Protein AF-A0A8T4FN86-F1 (afdb_monomer_lite)

Secondary structure (DSSP, 8-state):
------HHHHHHHTT--HHHHHHHHT--HHHHHHHHTT-------

Structure (mmCIF, N/CA/C/O backbone):
data_AF-A0A8T4FN86-F1
#
_entry.id   AF-A0A8T4FN86-F1
#
loop_
_atom_site.group_PDB
_atom_site.id
_atom_site.type_symbol
_atom_site.label_atom_id
_atom_site.label_alt_id
_atom_site.label_comp_id
_atom_site.label_asym_id
_atom_site.label_entity_id
_atom_site.label_seq_id
_atom_site.pdbx_PDB_ins_code
_atom_site.Cartn_x
_atom_site.Cartn_y
_atom_site.Cartn_z
_atom_site.occupancy
_atom_site.B_iso_or_equiv
_atom_site.auth_seq_id
_atom_site.auth_comp_id
_atom_site.auth_asym_id
_atom_site.auth_atom_id
_atom_site.pdbx_PDB_model_num
ATOM 1 N N . MET A 1 1 ? 0.255 -11.665 -18.740 1.00 73.69 1 MET A N 1
ATOM 2 C CA . MET A 1 1 ? -0.691 -10.640 -18.237 1.00 73.69 1 MET A CA 1
ATOM 3 C C . MET A 1 1 ? 0.030 -9.762 -17.224 1.00 73.69 1 MET A C 1
ATOM 5 O O . MET A 1 1 ? 0.614 -10.330 -16.309 1.00 73.69 1 MET A O 1
ATOM 9 N N . PRO A 1 2 ? 0.042 -8.428 -17.368 1.00 80.69 2 PRO A N 1
AT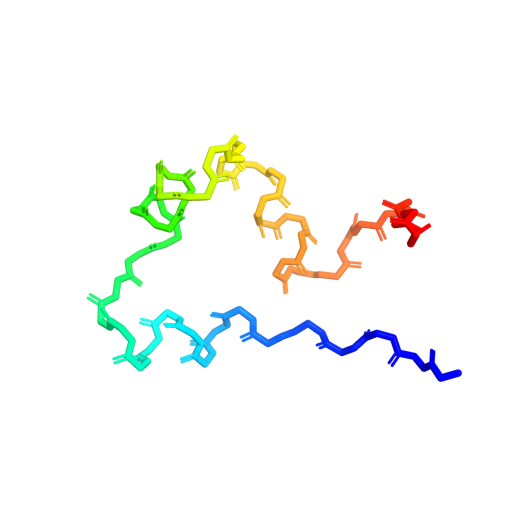OM 10 C CA . PRO A 1 2 ? 0.602 -7.542 -16.349 1.00 80.69 2 PRO A CA 1
ATOM 11 C C . PRO A 1 2 ? -0.325 -7.463 -15.125 1.00 80.69 2 PRO A C 1
ATOM 13 O O . PRO A 1 2 ? -1.544 -7.377 -15.271 1.00 80.69 2 PRO A O 1
ATOM 16 N N . ILE A 1 3 ? 0.243 -7.480 -13.917 1.00 80.94 3 ILE A N 1
ATOM 17 C CA . ILE A 1 3 ? -0.496 -7.180 -12.682 1.00 80.94 3 ILE A CA 1
ATOM 18 C C . ILE A 1 3 ? -0.723 -5.664 -12.636 1.00 80.94 3 ILE A C 1
ATOM 20 O O . ILE A 1 3 ? 0.237 -4.897 -12.623 1.00 80.94 3 ILE A O 1
ATOM 24 N N . VAL A 1 4 ? -1.985 -5.226 -12.606 1.00 83.38 4 VAL A N 1
ATOM 25 C CA . VAL A 1 4 ? -2.353 -3.805 -12.492 1.00 83.38 4 VAL A CA 1
ATOM 26 C C . VAL A 1 4 ? -2.755 -3.506 -11.052 1.00 83.38 4 VAL A C 1
ATOM 28 O O . VAL A 1 4 ? -3.775 -3.991 -10.567 1.00 83.38 4 VAL A O 1
ATOM 31 N N . ILE A 1 5 ? -1.962 -2.688 -10.366 1.00 86.44 5 ILE A N 1
ATOM 32 C CA . ILE A 1 5 ? -2.186 -2.332 -8.962 1.00 86.44 5 ILE A CA 1
ATOM 33 C C . ILE A 1 5 ? -3.009 -1.037 -8.902 1.00 86.44 5 ILE A C 1
ATOM 35 O O . ILE A 1 5 ? -2.535 0.014 -9.322 1.00 86.44 5 ILE A O 1
ATOM 39 N N . ARG A 1 6 ? -4.237 -1.089 -8.363 1.00 90.69 6 ARG A N 1
ATOM 40 C CA . ARG A 1 6 ? -5.111 0.091 -8.173 1.00 90.69 6 ARG A CA 1
ATOM 41 C C . ARG A 1 6 ? -5.428 0.348 -6.700 1.00 90.69 6 ARG A C 1
ATOM 43 O O . ARG A 1 6 ? -6.581 0.273 -6.279 1.00 90.69 6 ARG A O 1
ATOM 50 N N . LEU A 1 7 ? -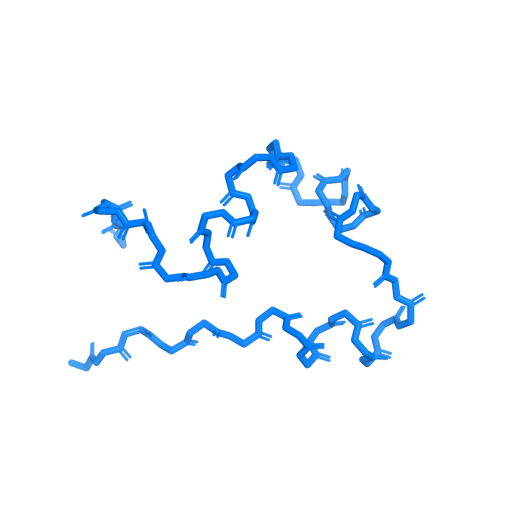4.402 0.654 -5.907 1.00 90.69 7 LEU A N 1
ATOM 51 C CA . LEU A 1 7 ? -4.588 0.957 -4.482 1.00 90.69 7 LEU A CA 1
ATOM 52 C C . LEU A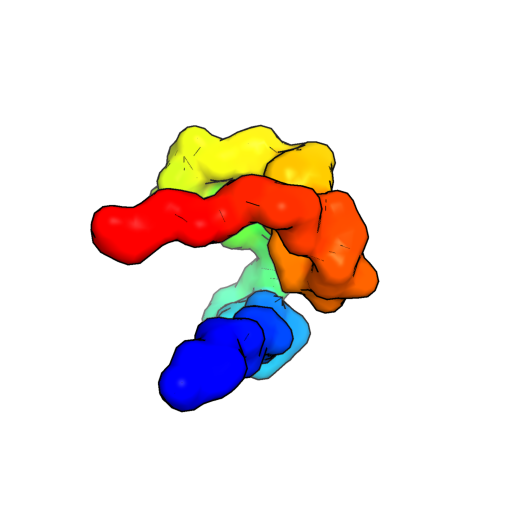 1 7 ? -5.424 2.225 -4.246 1.00 90.69 7 LEU A C 1
ATOM 54 O O . LEU A 1 7 ? -6.210 2.252 -3.305 1.00 90.69 7 LEU A O 1
ATOM 58 N N . ASP A 1 8 ? -5.305 3.239 -5.108 1.00 91.31 8 ASP A N 1
ATOM 59 C CA . ASP A 1 8 ? -6.070 4.488 -4.979 1.00 91.31 8 ASP A CA 1
ATOM 60 C C . ASP A 1 8 ? -7.584 4.259 -5.030 1.00 91.31 8 ASP A C 1
ATOM 62 O O . ASP A 1 8 ? -8.316 4.790 -4.199 1.00 91.31 8 ASP A O 1
ATOM 66 N N . HIS A 1 9 ? -8.055 3.404 -5.943 1.00 94.12 9 HIS A N 1
ATOM 67 C CA . HIS A 1 9 ? -9.474 3.052 -6.022 1.00 94.12 9 HIS A CA 1
ATOM 68 C C . HIS A 1 9 ? -9.962 2.351 -4.756 1.00 94.12 9 HIS A C 1
ATOM 70 O O . HIS A 1 9 ? -11.034 2.675 -4.260 1.00 94.12 9 HIS A O 1
ATOM 76 N N . VAL A 1 10 ? -9.171 1.423 -4.210 1.00 92.12 10 VAL A N 1
ATOM 77 C CA . VAL A 1 10 ? -9.524 0.713 -2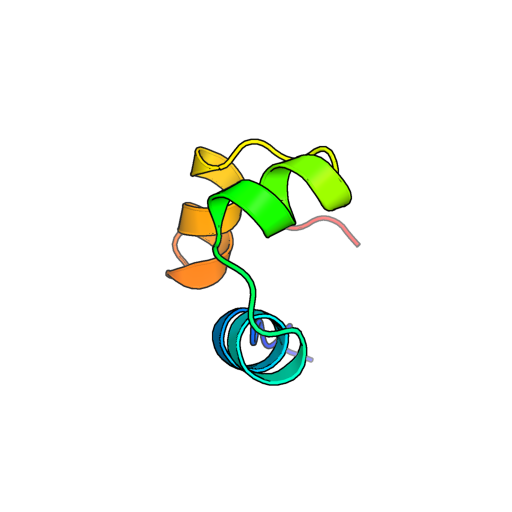.971 1.00 92.12 10 VAL A CA 1
ATOM 78 C C . VAL A 1 10 ? -9.596 1.679 -1.789 1.00 92.12 10 VAL A C 1
ATOM 80 O O . VAL A 1 10 ? -10.502 1.578 -0.964 1.00 92.12 10 VAL A O 1
ATOM 83 N N . MET A 1 11 ? -8.659 2.624 -1.705 1.00 94.00 11 MET A N 1
ATOM 84 C CA . MET A 1 11 ? -8.646 3.640 -0.653 1.00 94.00 11 MET A CA 1
ATOM 85 C C . MET A 1 11 ? -9.849 4.585 -0.749 1.00 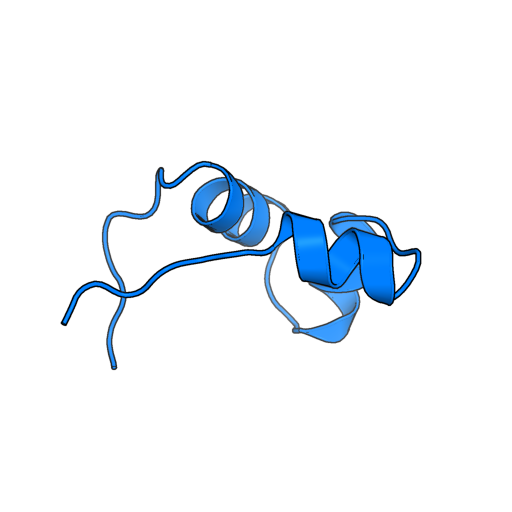94.00 11 MET A C 1
ATOM 87 O O . MET A 1 11 ? -10.467 4.878 0.274 1.00 94.00 11 MET A O 1
ATOM 91 N N . LEU A 1 12 ? -10.203 5.024 -1.963 1.00 95.38 12 LEU A N 1
ATOM 92 C CA . LEU A 1 12 ? -11.359 5.889 -2.211 1.00 95.38 12 LEU A CA 1
ATOM 93 C C . LEU A 1 12 ? -12.682 5.182 -1.908 1.00 95.38 12 LEU A C 1
ATOM 95 O O . LEU A 1 12 ? -13.495 5.711 -1.153 1.00 95.38 12 LEU A O 1
ATOM 99 N N . ASP A 1 13 ? -12.871 3.977 -2.447 1.00 96.50 13 ASP A N 1
ATOM 100 C CA . ASP A 1 13 ? -14.080 3.167 -2.258 1.00 96.50 13 ASP A CA 1
ATOM 101 C C . ASP A 1 13 ? -14.344 2.899 -0.773 1.00 96.50 13 ASP A C 1
ATOM 103 O O . ASP A 1 13 ? -15.446 3.088 -0.261 1.00 96.50 13 ASP A O 1
ATOM 107 N N . LYS A 1 14 ? -13.287 2.546 -0.036 1.00 94.69 14 LYS A N 1
ATOM 108 C CA . LYS A 1 14 ? -13.395 2.212 1.384 1.00 94.69 14 LYS A CA 1
ATOM 109 C C . LYS A 1 14 ? -13.198 3.404 2.322 1.00 94.69 14 LYS A C 1
ATOM 111 O O . LYS A 1 14 ? -13.140 3.187 3.532 1.00 94.69 14 LYS A O 1
ATOM 116 N N . LYS A 1 15 ? -13.080 4.625 1.781 1.00 96.12 15 LYS A N 1
ATOM 117 C CA . LYS A 1 15 ? -12.853 5.883 2.518 1.00 96.12 15 LYS A CA 1
ATOM 118 C C . LYS A 1 15 ? -11.774 5.749 3.601 1.00 96.12 15 LYS A C 1
ATOM 120 O O . LYS A 1 15 ? -11.998 6.112 4.752 1.00 96.12 15 LYS A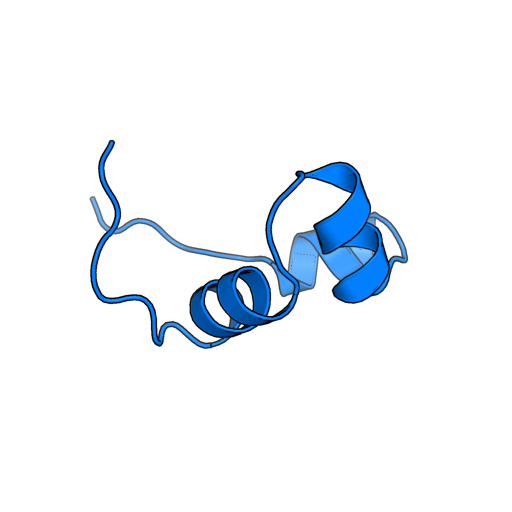 O 1
ATOM 125 N N . MET A 1 16 ? -10.619 5.189 3.239 1.00 95.69 16 MET A N 1
ATOM 126 C CA . MET A 1 16 ? -9.527 4.915 4.177 1.00 95.69 16 MET A CA 1
ATOM 127 C C . MET A 1 16 ? -8.177 5.416 3.676 1.00 95.69 16 MET A C 1
ATOM 129 O O . MET A 1 16 ? -7.904 5.493 2.479 1.00 95.69 16 MET A O 1
ATOM 133 N N . THR A 1 17 ? -7.300 5.701 4.626 1.00 95.50 17 THR A N 1
ATOM 134 C CA . THR A 1 17 ? -5.908 6.075 4.398 1.00 95.50 17 THR A CA 1
ATOM 135 C C . THR A 1 17 ? -5.030 4.855 4.107 1.00 95.50 17 THR A C 1
ATOM 137 O O . THR A 1 17 ? -5.367 3.710 4.420 1.00 95.50 17 THR A O 1
ATOM 140 N N . LEU A 1 18 ? -3.839 5.103 3.552 1.00 93.38 18 LEU A N 1
ATOM 141 C CA . LEU A 1 18 ? -2.841 4.058 3.301 1.00 93.38 18 LEU A CA 1
ATOM 142 C C . LEU A 1 18 ? -2.392 3.375 4.605 1.00 93.38 18 LEU A C 1
ATOM 144 O O . LEU A 1 18 ? -2.148 2.172 4.621 1.00 93.38 18 LEU A O 1
ATOM 148 N N . VAL A 1 19 ? -2.339 4.135 5.704 1.00 95.00 19 VAL A N 1
ATOM 149 C CA . VAL A 1 19 ? -1.957 3.654 7.040 1.00 95.00 19 VAL A CA 1
ATOM 150 C C . VAL A 1 19 ? -3.027 2.733 7.630 1.00 95.00 19 VAL A C 1
ATOM 152 O O . VAL A 1 19 ? -2.716 1.726 8.261 1.00 95.00 19 VAL A O 1
ATOM 155 N N . GLU A 1 20 ? -4.305 3.046 7.434 1.00 95.50 20 GLU A N 1
ATOM 156 C CA . GLU A 1 20 ? -5.393 2.161 7.865 1.00 95.50 20 GLU A CA 1
ATOM 157 C C . GLU A 1 20 ? -5.427 0.885 7.035 1.00 95.50 20 GLU A C 1
ATOM 159 O O . GLU A 1 20 ? -5.564 -0.208 7.587 1.00 95.50 20 GLU A O 1
ATOM 164 N N . LEU A 1 21 ? -5.235 1.013 5.719 1.00 94.06 21 LEU A N 1
ATOM 165 C CA . LEU A 1 21 ? -5.109 -0.137 4.840 1.00 94.06 21 LEU A CA 1
ATOM 166 C C . LEU A 1 21 ? -3.943 -1.023 5.293 1.00 94.06 21 LEU A C 1
ATOM 168 O O . LEU A 1 21 ? -4.136 -2.221 5.456 1.00 94.06 21 LEU A O 1
ATOM 172 N N . SER A 1 22 ? -2.778 -0.445 5.605 1.00 94.81 22 SER A N 1
ATOM 173 C CA . SER A 1 22 ? -1.598 -1.188 6.066 1.00 94.81 22 SER A CA 1
ATOM 174 C C . SER A 1 22 ? -1.869 -2.035 7.302 1.00 94.81 22 SER A C 1
ATOM 176 O O . SER A 1 22 ? -1.488 -3.203 7.350 1.00 94.81 22 SER A O 1
ATOM 178 N N . LYS A 1 23 ? -2.605 -1.479 8.268 1.00 95.69 23 LYS A N 1
ATOM 179 C CA . LYS A 1 23 ? -3.040 -2.207 9.465 1.00 95.69 23 LYS A CA 1
ATOM 180 C C . LYS A 1 23 ? -4.004 -3.348 9.129 1.00 95.69 23 LYS A C 1
ATOM 182 O O . LYS A 1 23 ? -3.887 -4.415 9.717 1.00 95.69 23 LYS A O 1
ATOM 187 N N . LYS A 1 24 ? -4.925 -3.149 8.177 1.00 94.25 24 LYS A N 1
ATOM 188 C CA . LYS A 1 24 ? -5.906 -4.173 7.774 1.00 94.25 24 LYS A CA 1
ATOM 189 C C . LYS A 1 24 ? -5.294 -5.350 7.012 1.00 94.25 24 LYS A C 1
ATOM 191 O O . LYS A 1 24 ? -5.723 -6.474 7.233 1.00 94.25 24 LYS A O 1
ATOM 196 N N . VAL A 1 25 ? -4.328 -5.110 6.121 1.00 91.69 25 VAL A N 1
ATOM 197 C CA . VAL A 1 25 ? -3.681 -6.181 5.326 1.00 91.69 25 VAL A CA 1
ATOM 198 C C . VAL A 1 25 ? -2.449 -6.791 5.999 1.00 91.69 25 VAL A C 1
ATOM 200 O O . VAL A 1 25 ? -1.887 -7.744 5.471 1.00 91.69 25 VAL A O 1
ATOM 203 N N . GLY A 1 26 ? -2.004 -6.255 7.140 1.00 93.44 26 GLY A N 1
ATOM 204 C CA . GLY A 1 26 ? -0.820 -6.761 7.845 1.00 93.44 26 GLY A CA 1
ATOM 205 C C . GLY A 1 26 ? 0.500 -6.500 7.109 1.00 93.44 26 GLY A C 1
ATOM 206 O O . GLY A 1 26 ? 1.488 -7.189 7.342 1.00 93.44 26 GLY A O 1
ATOM 207 N N . ILE A 1 27 ? 0.531 -5.508 6.215 1.00 92.44 27 ILE A N 1
ATOM 208 C CA . ILE A 1 27 ? 1.727 -5.106 5.463 1.00 92.44 27 ILE A CA 1
ATOM 209 C C . ILE A 1 27 ? 2.201 -3.755 5.992 1.00 92.44 27 ILE A C 1
ATOM 211 O O . ILE A 1 27 ? 1.401 -2.901 6.366 1.00 92.44 27 ILE A O 1
ATOM 215 N N . THR A 1 28 ? 3.512 -3.522 6.003 1.00 95.12 28 THR A N 1
ATOM 216 C CA . THR A 1 28 ? 4.054 -2.220 6.404 1.00 95.12 28 THR A CA 1
ATOM 217 C C . THR A 1 28 ? 3.573 -1.104 5.469 1.00 95.12 28 THR A C 1
ATOM 219 O O . THR A 1 28 ? 3.469 -1.279 4.251 1.00 95.12 28 THR A O 1
ATOM 222 N N . ASN A 1 29 ? 3.339 0.089 6.023 1.00 94.19 29 ASN A N 1
ATOM 223 C CA . ASN A 1 29 ? 2.962 1.271 5.238 1.00 94.19 29 ASN A CA 1
ATOM 224 C C . ASN A 1 29 ? 3.988 1.577 4.122 1.00 94.19 29 ASN A C 1
ATOM 226 O O . ASN A 1 29 ? 3.627 1.984 3.020 1.00 94.19 29 ASN A O 1
ATOM 230 N N . VAL A 1 30 ? 5.273 1.302 4.379 1.00 93.50 30 VAL A N 1
ATOM 231 C CA . VAL A 1 30 ? 6.364 1.449 3.401 1.00 93.50 30 VAL A CA 1
ATOM 232 C C . VAL A 1 30 ? 6.176 0.522 2.198 1.00 93.50 30 VAL A C 1
ATOM 234 O O . VAL A 1 30 ? 6.301 0.967 1.058 1.00 93.50 30 VAL A O 1
ATOM 237 N N . ASN A 1 31 ? 5.850 -0.754 2.421 1.00 92.44 31 ASN A N 1
ATOM 238 C CA . ASN A 1 31 ? 5.663 -1.711 1.331 1.00 92.44 31 ASN A CA 1
ATOM 239 C C . ASN A 1 31 ? 4.407 -1.396 0.508 1.00 92.44 31 ASN A C 1
ATOM 241 O O . ASN A 1 31 ? 4.463 -1.440 -0.720 1.00 92.44 31 ASN A O 1
ATOM 245 N N . LEU A 1 32 ? 3.308 -0.983 1.149 1.00 92.88 32 LEU A N 1
ATOM 246 C CA . LEU A 1 32 ? 2.117 -0.519 0.428 1.00 92.88 32 LEU A CA 1
ATOM 247 C C . LEU A 1 32 ? 2.378 0.751 -0.387 1.00 92.88 32 LEU A C 1
ATOM 249 O O . LEU A 1 32 ? 1.877 0.867 -1.500 1.00 92.88 32 LEU A O 1
ATOM 253 N N . SER A 1 33 ? 3.209 1.669 0.110 1.00 93.19 33 SER A N 1
ATOM 254 C CA . SER A 1 33 ? 3.633 2.848 -0.655 1.00 93.19 33 SER A CA 1
ATOM 255 C C . SER A 1 33 ? 4.439 2.467 -1.904 1.00 93.19 33 SER A C 1
ATOM 257 O O . SER A 1 33 ? 4.188 2.987 -2.995 1.00 93.19 33 SER A O 1
ATOM 259 N N . LYS A 1 34 ? 5.360 1.497 -1.795 1.00 92.94 34 LYS A N 1
ATOM 260 C CA . LYS A 1 34 ? 6.102 0.970 -2.956 1.00 92.94 34 LYS A CA 1
ATOM 261 C C . LYS A 1 34 ? 5.175 0.303 -3.977 1.00 92.94 34 LYS A C 1
ATOM 263 O O . LYS A 1 34 ? 5.355 0.519 -5.170 1.00 92.94 34 LYS A O 1
ATOM 268 N N . LEU A 1 35 ? 4.167 -0.446 -3.520 1.00 91.38 35 LEU A N 1
ATOM 269 C CA . LEU A 1 35 ? 3.145 -1.041 -4.390 1.00 91.38 35 LEU A CA 1
ATOM 270 C C . LEU A 1 35 ? 2.305 0.033 -5.093 1.00 91.38 35 LEU A C 1
ATOM 272 O O . LEU A 1 35 ? 2.117 -0.033 -6.303 1.00 91.38 35 LEU A O 1
ATOM 276 N N . LYS A 1 36 ? 1.855 1.051 -4.351 1.00 90.00 36 LYS A N 1
ATOM 277 C CA . LYS A 1 36 ? 1.079 2.181 -4.879 1.00 90.00 36 LYS A CA 1
ATOM 278 C C . LYS A 1 36 ? 1.841 2.960 -5.956 1.00 90.00 36 LYS A C 1
ATOM 280 O O . LYS A 1 36 ? 1.267 3.362 -6.957 1.00 90.00 36 LYS A O 1
ATOM 285 N N . THR A 1 37 ? 3.135 3.181 -5.739 1.00 91.38 37 THR A N 1
ATOM 286 C CA . THR A 1 37 ? 3.995 3.971 -6.636 1.00 91.38 37 THR A CA 1
ATOM 287 C C . THR A 1 37 ? 4.636 3.150 -7.755 1.00 91.38 37 THR A C 1
ATOM 289 O O . THR A 1 37 ? 5.410 3.699 -8.533 1.00 91.38 37 THR A O 1
ATOM 292 N N . GLY A 1 38 ? 4.362 1.843 -7.832 1.00 88.44 38 GLY A N 1
ATOM 293 C CA . GLY A 1 38 ? 4.962 0.951 -8.828 1.00 88.44 38 GLY A CA 1
ATOM 294 C C . GLY A 1 38 ? 6.461 0.691 -8.631 1.00 88.44 38 GLY A C 1
ATOM 295 O O . GLY A 1 38 ? 7.098 0.104 -9.495 1.00 88.44 38 GLY A O 1
ATOM 296 N N . LYS A 1 39 ? 7.042 1.088 -7.492 1.00 89.31 39 LYS A N 1
ATOM 297 C CA . LYS A 1 39 ? 8.469 0.905 -7.160 1.00 89.31 39 LYS A CA 1
ATOM 298 C C . LYS A 1 39 ? 8.778 -0.474 -6.560 1.00 89.31 39 LYS A C 1
ATOM 300 O O . LYS A 1 39 ? 9.797 -0.647 -5.891 1.00 89.31 39 LYS A O 1
ATOM 305 N N . VAL A 1 40 ? 7.877 -1.441 -6.722 1.00 87.88 40 VAL A N 1
ATOM 306 C CA . VAL A 1 40 ? 8.073 -2.822 -6.273 1.00 87.88 40 VAL A CA 1
ATOM 307 C C . VAL A 1 40 ? 8.786 -3.609 -7.367 1.00 87.88 40 VAL A C 1
ATOM 309 O O . VAL A 1 40 ? 8.349 -3.635 -8.511 1.00 87.88 40 VAL A O 1
ATOM 312 N N . SER A 1 41 ? 9.884 -4.257 -6.994 1.00 80.75 41 SER A N 1
ATOM 313 C CA . SER A 1 41 ? 10.745 -5.010 -7.912 1.00 80.75 41 SER A CA 1
ATOM 314 C C . SER A 1 41 ? 10.444 -6.509 -7.936 1.00 80.75 41 SER A C 1
ATOM 316 O O . SER A 1 41 ? 10.750 -7.172 -8.920 1.00 80.75 41 SER A O 1
ATOM 318 N N . ALA A 1 42 ? 9.850 -7.053 -6.871 1.00 79.62 42 ALA A N 1
ATOM 319 C CA . ALA A 1 42 ? 9.566 -8.478 -6.747 1.00 79.62 42 ALA A CA 1
ATOM 320 C C . ALA A 1 42 ? 8.116 -8.701 -6.302 1.00 79.62 42 ALA A C 1
ATOM 322 O O . ALA A 1 42 ? 7.720 -8.284 -5.214 1.00 79.62 42 ALA A O 1
ATOM 323 N N . ILE A 1 43 ? 7.339 -9.376 -7.150 1.00 80.44 43 ILE A N 1
ATOM 324 C CA . ILE A 1 43 ? 6.018 -9.923 -6.831 1.00 80.44 43 ILE A CA 1
ATOM 325 C C . ILE A 1 43 ? 6.079 -11.408 -7.179 1.00 80.44 43 ILE A C 1
ATOM 327 O O . ILE A 1 43 ? 6.395 -11.756 -8.315 1.00 80.44 43 ILE A O 1
ATOM 331 N N . ARG A 1 44 ? 5.808 -12.274 -6.201 1.00 76.06 44 ARG A N 1
ATOM 332 C CA . ARG A 1 44 ? 5.697 -13.722 -6.403 1.00 76.06 44 ARG A CA 1
ATOM 333 C C . ARG A 1 44 ? 4.214 -14.091 -6.363 1.00 76.06 44 ARG A C 1
ATOM 335 O O . ARG A 1 44 ? 3.534 -13.676 -5.426 1.00 76.06 44 ARG A O 1
ATOM 342 N N . LEU A 1 45 ? 3.739 -14.785 -7.397 1.00 64.38 45 LEU A N 1
ATOM 343 C CA . LEU A 1 45 ? 2.384 -15.339 -7.490 1.00 64.38 45 LEU A CA 1
ATOM 344 C C . LEU A 1 45 ? 2.346 -16.758 -6.921 1.00 64.38 45 LEU A C 1
ATOM 346 O O . LEU A 1 45 ? 3.382 -17.453 -7.048 1.00 64.38 45 LEU A O 1
#

pLDDT: mean 89.91, std 6.89, range [64.38, 96.5]

Sequence (45 aa):
MPIVIRLDHVMLDKKMTLVELSKKVGITNVNLSKLKTGKVSAIRL

Radius of gyration: 10.71 Å; chains: 1; bounding box: 25×21×28 Å

Foldseek 3Di:
DDDDQDVVVVCVVVVHDLCVVCVVVVHDSVVSVCSNVVVDDDDDD